Protein AF-A0A9X6WII2-F1 (afdb_monomer_lite)

InterPro domains:
  IPR054528 TcaA protein NTF2-like domain [PF22819] (4-113)

Secondary structure (DSSP, 8-state):
--HHHHHHHHHHHHHHHHHHHHHT-TTTTGGGB-TT-HHHHHHHHHHHHHHHTT-EEEEEEEEEEEEEEEETTEEEEEEEEEEEEEEGGGTEEEEEEEEEEEEEEEETTEEEEEEEEEEEEEEEEE-

Radius of gyration: 14.58 Å; chains: 1; bounding box: 37×22×38 Å

Structure (mmCIF, N/CA/C/O backbone):
data_AF-A0A9X6WII2-F1
#
_entry.id   AF-A0A9X6WII2-F1
#
loop_
_atom_site.group_PDB
_atom_site.id
_atom_site.type_symbol
_atom_site.label_atom_id
_atom_site.label_alt_id
_atom_site.label_comp_id
_atom_site.label_asym_id
_atom_site.label_entity_id
_atom_site.label_seq_id
_atom_site.pdbx_PDB_ins_code
_atom_site.Cartn_x
_atom_site.Cartn_y
_atom_site.Cartn_z
_atom_site.occupancy
_atom_site.B_iso_or_equiv
_atom_site.auth_seq_id
_atom_site.auth_comp_id
_atom_site.auth_asym_id
_atom_site.auth_atom_id
_atom_site.pdbx_PDB_model_num
ATOM 1 N N . MET A 1 1 ? -6.798 -2.219 17.551 1.00 92.75 1 MET A N 1
ATOM 2 C CA . MET A 1 1 ? -5.674 -2.663 16.711 1.00 92.75 1 MET A CA 1
ATOM 3 C C . MET A 1 1 ? -4.353 -2.349 17.394 1.00 92.75 1 MET A C 1
ATOM 5 O O . MET A 1 1 ? -4.147 -1.196 17.760 1.00 92.75 1 MET A O 1
ATOM 9 N N . SER A 1 2 ? -3.508 -3.358 17.609 1.00 95.62 2 SER A N 1
ATOM 10 C CA . SER A 1 2 ? -2.119 -3.182 18.064 1.00 95.62 2 SER A CA 1
ATOM 11 C C . SER A 1 2 ? -1.180 -2.863 16.890 1.00 95.62 2 SER A C 1
ATOM 13 O O . SER A 1 2 ? -1.558 -3.032 15.730 1.00 95.62 2 SER A O 1
ATOM 15 N N . LEU A 1 3 ? 0.050 -2.421 17.187 1.00 97.12 3 LEU A N 1
ATOM 16 C CA . LEU A 1 3 ? 1.097 -2.236 16.170 1.00 97.12 3 LEU A CA 1
ATOM 17 C C . LEU A 1 3 ? 1.431 -3.544 15.446 1.00 97.12 3 LEU A C 1
ATOM 19 O O . LEU A 1 3 ? 1.564 -3.542 14.231 1.00 97.12 3 LEU A O 1
ATOM 23 N N . GLU A 1 4 ? 1.498 -4.656 16.176 1.00 97.38 4 GLU A N 1
ATOM 24 C CA . GLU A 1 4 ? 1.761 -5.987 15.617 1.00 97.38 4 GLU A CA 1
ATOM 25 C C . GLU A 1 4 ? 0.676 -6.406 14.615 1.00 97.38 4 GLU A C 1
ATOM 27 O O . GLU A 1 4 ? 0.984 -6.701 13.465 1.00 97.38 4 GLU A O 1
ATOM 32 N N . GLN A 1 5 ? -0.603 -6.293 14.995 1.00 96.75 5 GLN A N 1
ATOM 33 C CA . GLN A 1 5 ? -1.731 -6.575 14.095 1.00 96.75 5 GLN A CA 1
ATOM 34 C C . GLN A 1 5 ? -1.714 -5.683 12.848 1.00 96.75 5 GLN A C 1
ATOM 36 O O . GLN A 1 5 ? -2.039 -6.127 11.747 1.00 96.75 5 GLN A O 1
ATOM 41 N N . ALA A 1 6 ? -1.358 -4.407 13.015 1.00 97.81 6 ALA A N 1
ATOM 42 C CA . ALA A 1 6 ? -1.227 -3.484 11.898 1.00 97.81 6 ALA A CA 1
ATOM 43 C C . ALA A 1 6 ? -0.060 -3.875 10.982 1.00 97.81 6 ALA A C 1
ATOM 45 O O . ALA A 1 6 ? -0.218 -3.841 9.765 1.00 97.81 6 ALA A O 1
ATOM 46 N N . GLN A 1 7 ? 1.084 -4.275 11.541 1.00 98.44 7 GLN A N 1
ATOM 47 C CA . GLN A 1 7 ? 2.258 -4.691 10.776 1.00 98.44 7 GLN A CA 1
ATOM 48 C C . GLN A 1 7 ? 1.978 -5.959 9.965 1.00 98.44 7 GLN A C 1
ATOM 50 O O . GLN A 1 7 ? 2.297 -6.005 8.778 1.00 98.44 7 GLN A O 1
ATOM 55 N N . GLU A 1 8 ? 1.334 -6.962 10.564 1.00 97.75 8 GLU A N 1
ATOM 56 C CA . GLU A 1 8 ? 0.919 -8.188 9.870 1.00 97.75 8 GLU A CA 1
ATOM 57 C C . GLU A 1 8 ? -0.024 -7.889 8.700 1.00 97.75 8 GLU A C 1
ATOM 59 O O . GLU A 1 8 ? 0.163 -8.394 7.584 1.00 97.75 8 GLU A O 1
ATOM 64 N N . PHE A 1 9 ? -1.018 -7.026 8.938 1.00 97.94 9 PHE A N 1
ATOM 65 C CA . PHE A 1 9 ? -1.944 -6.588 7.903 1.00 97.94 9 PHE A CA 1
ATOM 66 C C . PHE A 1 9 ? -1.219 -5.855 6.771 1.00 97.94 9 PHE A C 1
ATOM 68 O O . PHE A 1 9 ? -1.415 -6.205 5.610 1.00 97.94 9 PHE A O 1
ATOM 75 N N . ILE A 1 10 ? -0.367 -4.876 7.089 1.00 98.25 10 ILE A N 1
ATOM 76 C CA . ILE A 1 10 ? 0.355 -4.074 6.094 1.00 98.25 10 ILE A CA 1
ATOM 77 C C . ILE A 1 10 ? 1.314 -4.933 5.272 1.00 98.25 10 ILE A C 1
ATOM 79 O O . ILE A 1 10 ? 1.320 -4.809 4.049 1.00 98.25 10 ILE A O 1
ATOM 83 N N . ASN A 1 11 ? 2.058 -5.847 5.896 1.00 98.06 11 ASN A N 1
ATOM 84 C CA . ASN A 1 11 ? 2.939 -6.766 5.175 1.00 98.06 11 ASN A CA 1
ATOM 85 C C . ASN A 1 11 ? 2.156 -7.602 4.155 1.00 98.06 11 ASN A C 1
ATOM 87 O O . ASN A 1 11 ? 2.551 -7.707 2.994 1.00 98.06 11 ASN A O 1
ATOM 91 N N . SER A 1 12 ? 1.014 -8.148 4.576 1.00 97.81 12 SER A N 1
ATOM 92 C CA . SER A 1 12 ? 0.156 -8.966 3.715 1.00 97.81 12 SER A CA 1
ATOM 93 C C . SER A 1 12 ? -0.491 -8.141 2.598 1.00 97.81 12 SER A C 1
ATOM 95 O O . SER A 1 12 ? -0.489 -8.553 1.438 1.00 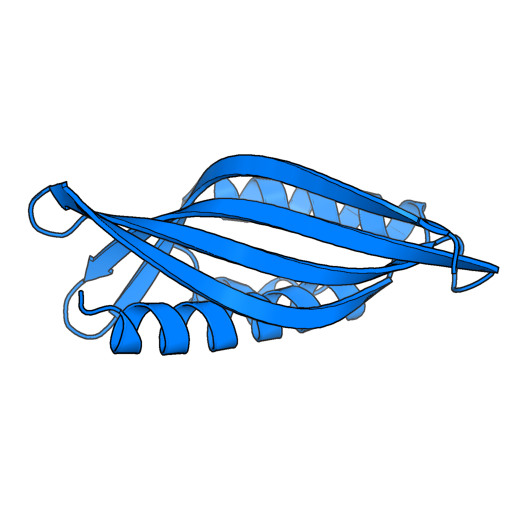97.81 12 SER A O 1
ATOM 97 N N . TYR A 1 13 ? -1.002 -6.954 2.932 1.00 97.56 13 TYR A N 1
ATOM 98 C CA . TYR A 1 13 ? -1.635 -6.036 1.990 1.00 97.56 13 TYR A CA 1
ATOM 99 C C . TYR A 1 13 ? -0.650 -5.549 0.921 1.00 97.56 13 TYR A C 1
ATOM 101 O O . TYR A 1 13 ? -0.959 -5.627 -0.266 1.00 97.56 13 TYR A O 1
ATOM 109 N N . LEU A 1 14 ? 0.547 -5.097 1.311 1.00 97.75 14 LEU A N 1
ATOM 110 C CA . LEU A 1 14 ? 1.548 -4.608 0.363 1.00 97.75 14 LEU A CA 1
ATOM 111 C C . LEU A 1 14 ? 2.091 -5.738 -0.515 1.00 97.75 14 LEU A C 1
ATOM 113 O O . LEU A 1 14 ? 2.234 -5.542 -1.718 1.00 97.75 14 LEU A O 1
ATOM 117 N N . ALA A 1 15 ? 2.313 -6.937 0.032 1.00 97.44 15 ALA A N 1
ATOM 118 C CA . ALA A 1 15 ? 2.692 -8.099 -0.773 1.00 97.44 15 ALA A CA 1
ATOM 119 C C . ALA A 1 15 ? 1.614 -8.449 -1.818 1.00 97.44 15 ALA A C 1
ATOM 121 O O . ALA A 1 15 ? 1.924 -8.682 -2.989 1.00 97.44 15 ALA A O 1
ATOM 122 N N . ALA A 1 16 ? 0.336 -8.425 -1.424 1.00 97.81 16 ALA A N 1
ATOM 123 C CA . ALA A 1 16 ? -0.788 -8.609 -2.339 1.00 97.81 16 ALA A CA 1
ATOM 124 C C . ALA A 1 16 ? -0.910 -7.470 -3.371 1.00 97.81 16 ALA A C 1
ATOM 126 O O . ALA A 1 16 ? -1.287 -7.715 -4.521 1.00 97.81 16 ALA A O 1
ATOM 127 N N . GLY A 1 17 ? -0.563 -6.240 -2.983 1.00 96.88 17 GLY A N 1
ATOM 128 C CA . GLY A 1 17 ? -0.451 -5.078 -3.863 1.00 96.88 17 GLY A CA 1
ATOM 129 C C . GLY A 1 17 ? 0.619 -5.278 -4.935 1.00 96.88 17 GLY A C 1
ATOM 130 O O . GLY A 1 17 ? 0.306 -5.198 -6.119 1.00 96.88 17 GLY A O 1
ATOM 131 N N . ILE A 1 18 ? 1.837 -5.670 -4.550 1.00 97.56 18 ILE A N 1
ATOM 132 C CA . ILE A 1 18 ? 2.919 -6.004 -5.490 1.00 97.56 18 ILE A CA 1
ATOM 133 C C . ILE A 1 18 ? 2.491 -7.112 -6.457 1.00 97.56 18 ILE A C 1
ATOM 135 O O . ILE A 1 18 ? 2.692 -6.987 -7.666 1.00 97.56 18 ILE A O 1
ATOM 139 N N . ALA A 1 19 ? 1.847 -8.174 -5.962 1.00 97.69 19 ALA A N 1
ATOM 140 C CA . ALA A 1 19 ? 1.326 -9.236 -6.820 1.00 97.69 19 ALA A CA 1
ATOM 141 C C . ALA A 1 19 ? 0.255 -8.715 -7.794 1.00 97.69 19 ALA A C 1
ATOM 143 O O . ALA A 1 19 ? 0.298 -9.045 -8.980 1.00 97.69 19 ALA A O 1
ATOM 144 N N . THR A 1 20 ? -0.664 -7.871 -7.318 1.00 97.19 20 THR A N 1
ATOM 145 C CA . THR A 1 20 ? -1.696 -7.222 -8.141 1.00 97.19 20 THR A CA 1
ATOM 146 C C . THR A 1 20 ? -1.074 -6.384 -9.243 1.00 97.19 20 THR A C 1
ATOM 148 O O . THR A 1 20 ? -1.437 -6.526 -10.408 1.00 97.19 20 THR A O 1
ATOM 151 N N . PHE A 1 21 ? -0.117 -5.533 -8.886 1.00 96.62 21 PHE A N 1
ATOM 152 C CA . PHE A 1 21 ? 0.540 -4.627 -9.809 1.00 96.62 21 PHE A CA 1
ATOM 153 C C . PHE A 1 21 ? 1.342 -5.419 -10.828 1.00 96.62 21 PHE A C 1
ATOM 155 O O . PHE A 1 21 ? 1.0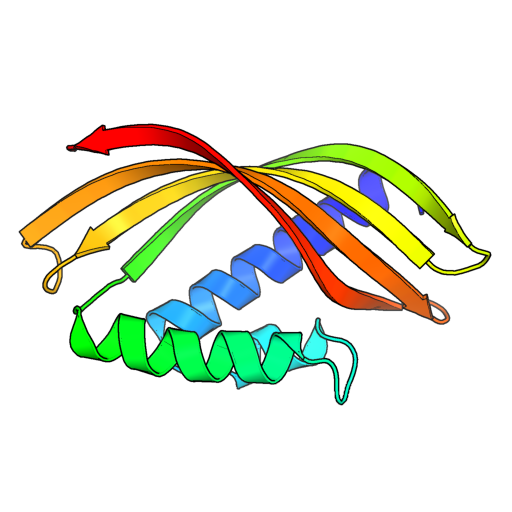49 -5.325 -12.015 1.00 96.62 21 PHE A O 1
ATOM 162 N N . ASN A 1 22 ? 2.261 -6.283 -10.405 1.00 96.50 22 ASN A N 1
ATOM 163 C CA . ASN A 1 22 ? 3.156 -6.992 -11.321 1.00 96.50 22 ASN A CA 1
ATOM 164 C C . ASN A 1 22 ? 2.448 -8.012 -12.231 1.00 96.50 22 ASN A C 1
ATOM 166 O O . ASN A 1 22 ? 2.958 -8.277 -13.318 1.00 96.50 22 ASN A O 1
ATOM 170 N N . ASN A 1 23 ? 1.283 -8.542 -11.833 1.00 96.56 23 ASN A N 1
ATOM 171 C CA . ASN A 1 23 ? 0.472 -9.451 -12.659 1.00 96.56 23 ASN A CA 1
ATOM 172 C C . ASN A 1 23 ? -0.728 -8.772 -13.336 1.00 96.56 23 ASN A C 1
ATOM 174 O O . ASN A 1 23 ? -1.475 -9.442 -14.043 1.00 96.56 23 ASN A O 1
ATOM 178 N N . ARG A 1 24 ? -0.936 -7.467 -13.111 1.00 96.44 24 ARG A N 1
ATOM 179 C CA . ARG A 1 24 ? -2.099 -6.701 -13.598 1.00 96.44 24 ARG A CA 1
ATOM 180 C C . ARG A 1 24 ? -3.449 -7.320 -13.224 1.00 96.44 24 ARG A C 1
ATOM 182 O O . ARG A 1 24 ? -4.407 -7.244 -13.987 1.00 96.44 24 ARG A O 1
ATOM 189 N N . ASP A 1 25 ? -3.538 -7.922 -12.044 1.00 95.69 25 ASP A N 1
ATOM 190 C CA . ASP A 1 25 ? -4.712 -8.692 -11.637 1.00 95.69 25 ASP A CA 1
ATOM 191 C C . ASP A 1 25 ? -5.187 -8.285 -10.243 1.00 95.69 25 ASP A C 1
ATOM 193 O O . ASP A 1 25 ? -4.579 -8.610 -9.225 1.00 95.69 25 ASP A O 1
ATOM 197 N N . ILE A 1 26 ? -6.319 -7.584 -10.192 1.00 93.62 26 ILE A N 1
ATOM 198 C CA . ILE A 1 26 ? -6.886 -7.057 -8.947 1.00 93.62 26 ILE A CA 1
ATOM 199 C C . ILE A 1 26 ? -7.284 -8.148 -7.946 1.00 93.62 26 ILE A C 1
ATOM 201 O O . ILE A 1 26 ? -7.473 -7.850 -6.764 1.00 93.62 26 ILE A O 1
ATOM 205 N N . LYS A 1 27 ? -7.413 -9.414 -8.372 1.00 94.81 27 LYS A N 1
ATOM 206 C CA . LYS A 1 27 ? -7.862 -10.501 -7.491 1.00 94.81 27 LYS A CA 1
ATOM 207 C C . LYS A 1 27 ? -6.974 -10.670 -6.257 1.00 94.81 27 LYS A C 1
ATOM 209 O O . LYS A 1 27 ? -7.496 -11.059 -5.217 1.00 94.81 27 LYS A O 1
ATOM 214 N N . TYR A 1 28 ? -5.674 -10.373 -6.364 1.00 95.75 28 TYR A N 1
ATOM 215 C CA . TYR A 1 28 ? -4.722 -10.589 -5.274 1.00 95.75 28 TYR A CA 1
ATOM 216 C C . TYR A 1 28 ? -4.972 -9.637 -4.099 1.00 95.75 28 TYR A C 1
ATOM 218 O O . TYR A 1 28 ? -4.968 -10.076 -2.954 1.00 95.75 28 TYR A O 1
ATOM 226 N N . VAL A 1 29 ? -5.240 -8.354 -4.364 1.00 95.56 29 VAL A N 1
ATOM 227 C CA . VAL A 1 29 ? -5.459 -7.349 -3.308 1.00 95.56 29 VAL A CA 1
ATOM 228 C C . VAL A 1 29 ? -6.927 -7.211 -2.897 1.00 95.56 29 VAL A C 1
ATOM 230 O O . VAL A 1 29 ? -7.224 -6.712 -1.815 1.00 95.56 29 VAL A O 1
ATOM 233 N N . LYS A 1 30 ? -7.870 -7.679 -3.726 1.00 94.38 30 LYS A N 1
ATOM 234 C CA . LYS A 1 30 ? -9.314 -7.471 -3.524 1.00 94.38 30 LYS A CA 1
ATOM 235 C C . LYS A 1 30 ? -9.819 -7.897 -2.139 1.00 94.38 30 LYS A C 1
ATOM 237 O O . LYS A 1 30 ? -10.711 -7.247 -1.606 1.00 94.38 30 LYS A O 1
ATOM 242 N N . THR A 1 31 ? -9.264 -8.956 -1.548 1.00 93.69 31 THR A N 1
ATOM 243 C CA . THR A 1 31 ? -9.667 -9.459 -0.219 1.00 93.69 31 THR A CA 1
ATOM 244 C C . THR A 1 31 ? -9.241 -8.557 0.938 1.00 93.69 31 THR A C 1
ATOM 246 O O . THR A 1 31 ? -9.785 -8.682 2.030 1.00 93.69 31 THR A O 1
ATOM 249 N N . PHE A 1 32 ? -8.283 -7.657 0.712 1.00 95.88 32 PHE A N 1
ATOM 250 C CA . PHE A 1 32 ? -7.777 -6.722 1.716 1.00 95.88 32 PHE A CA 1
ATOM 251 C C . PHE A 1 32 ? -8.516 -5.389 1.709 1.00 95.88 32 PHE A C 1
ATOM 253 O O . PHE A 1 32 ? -8.273 -4.562 2.583 1.00 95.88 32 PHE A O 1
ATOM 260 N N . ILE A 1 33 ? -9.395 -5.152 0.737 1.00 94.19 33 ILE A N 1
ATOM 261 C CA . ILE A 1 33 ? -10.019 -3.850 0.524 1.00 94.19 33 ILE A CA 1
ATOM 262 C C . ILE A 1 33 ? -11.494 -3.918 0.904 1.00 94.19 33 ILE A C 1
ATOM 264 O O . ILE A 1 33 ? -12.197 -4.880 0.595 1.00 94.19 33 ILE A O 1
ATOM 268 N N . GLU A 1 34 ? -11.980 -2.878 1.579 1.00 92.31 34 GLU A N 1
ATOM 269 C CA . GLU A 1 34 ? -13.388 -2.736 1.913 1.00 92.31 34 GLU A CA 1
ATOM 270 C C . GLU A 1 34 ? -14.222 -2.766 0.618 1.00 92.31 34 GLU A C 1
ATOM 272 O O . GLU A 1 34 ? -13.957 -1.979 -0.304 1.00 92.31 34 GLU A O 1
ATOM 277 N N . PRO A 1 35 ? -15.225 -3.663 0.521 1.00 88.88 35 PRO A N 1
ATOM 278 C CA . PRO A 1 35 ? -16.082 -3.744 -0.653 1.00 88.88 35 PRO A CA 1
ATOM 279 C C . PRO A 1 35 ? -16.722 -2.392 -0.976 1.00 88.88 35 PRO A C 1
ATOM 281 O O . PRO A 1 35 ? -17.167 -1.682 -0.075 1.00 88.88 35 PRO A O 1
ATOM 284 N N . ASN A 1 36 ? -16.798 -2.060 -2.266 1.00 83.56 36 ASN A N 1
ATOM 285 C CA . ASN A 1 36 ? -17.345 -0.797 -2.781 1.00 83.56 36 ASN A CA 1
ATOM 286 C C . ASN A 1 36 ? -16.594 0.471 -2.334 1.00 83.56 36 ASN A C 1
ATOM 288 O O . ASN A 1 36 ? -17.119 1.575 -2.482 1.00 83.56 36 ASN A O 1
ATOM 292 N N . SER A 1 37 ? -15.374 0.348 -1.804 1.00 83.50 37 SER A N 1
ATOM 293 C CA . SER A 1 37 ? -14.530 1.514 -1.549 1.00 83.50 37 SER A CA 1
ATOM 294 C C . SER A 1 37 ? -14.022 2.132 -2.856 1.00 83.50 37 SER A C 1
ATOM 296 O O . SER A 1 37 ? -13.828 1.449 -3.866 1.00 83.50 37 SER A O 1
ATOM 298 N N . ALA A 1 38 ? -13.757 3.441 -2.825 1.00 83.56 38 ALA A N 1
ATOM 299 C CA . ALA A 1 38 ? -13.123 4.146 -3.940 1.00 83.56 38 ALA A CA 1
ATOM 300 C C . ALA A 1 38 ? -11.723 3.585 -4.265 1.00 83.56 38 ALA A C 1
ATOM 302 O O . ALA A 1 38 ? -11.273 3.674 -5.404 1.00 83.56 38 ALA A O 1
ATOM 303 N N . GLU A 1 39 ? -11.067 2.953 -3.289 1.00 86.69 39 GLU A N 1
ATOM 304 C CA . GLU A 1 39 ? -9.728 2.383 -3.428 1.00 86.69 39 GLU A CA 1
ATOM 305 C C . GLU A 1 39 ? -9.665 1.275 -4.491 1.00 86.69 39 GLU A C 1
ATOM 307 O O . GLU A 1 39 ? -8.733 1.240 -5.291 1.00 86.69 39 GLU A O 1
ATOM 312 N N . LEU A 1 40 ? -10.695 0.422 -4.591 1.00 86.38 40 LEU A N 1
ATOM 313 C CA . LEU A 1 40 ? -10.759 -0.608 -5.641 1.00 86.38 40 LEU A CA 1
ATOM 314 C C . LEU A 1 40 ? -10.752 -0.002 -7.051 1.00 86.38 40 LEU A C 1
ATOM 316 O O . LEU A 1 40 ? -10.122 -0.547 -7.964 1.00 86.38 40 LEU A O 1
ATOM 320 N N . LYS A 1 41 ? -11.445 1.129 -7.234 1.00 86.81 41 LYS A N 1
ATOM 321 C CA . LYS A 1 41 ? -11.441 1.850 -8.509 1.00 86.81 41 LYS A CA 1
ATOM 322 C C . LYS A 1 41 ? -10.066 2.465 -8.773 1.00 86.81 41 LYS A C 1
ATOM 324 O O . LYS A 1 41 ? -9.543 2.292 -9.869 1.00 86.81 41 LYS A O 1
ATOM 329 N N . ASN A 1 42 ? -9.466 3.112 -7.774 1.00 89.94 42 ASN A N 1
ATOM 330 C CA . ASN A 1 42 ? -8.144 3.733 -7.900 1.00 89.94 42 ASN A CA 1
ATOM 331 C C . ASN A 1 42 ? -7.074 2.716 -8.314 1.00 89.94 42 ASN A C 1
ATOM 333 O O . ASN A 1 42 ? -6.290 2.983 -9.221 1.00 89.94 42 ASN A O 1
ATOM 337 N N . ILE A 1 43 ? -7.085 1.528 -7.706 1.00 92.00 43 ILE A N 1
ATOM 338 C CA . ILE A 1 43 ? -6.170 0.442 -8.070 1.00 92.00 43 ILE A CA 1
ATOM 339 C C . ILE A 1 43 ? -6.404 -0.002 -9.512 1.00 92.00 43 ILE A C 1
ATOM 341 O O . ILE A 1 43 ? -5.444 -0.135 -10.265 1.00 92.00 43 ILE A O 1
ATOM 345 N N . SER A 1 44 ? -7.661 -0.176 -9.926 1.00 91.00 44 SER A N 1
ATOM 346 C CA . SER A 1 44 ? -7.990 -0.562 -11.306 1.00 91.00 44 SER A CA 1
ATOM 347 C C . SER A 1 44 ? -7.482 0.464 -12.327 1.00 91.00 44 SER A C 1
ATOM 349 O O . SER A 1 44 ? -6.873 0.091 -13.328 1.00 91.00 44 SER A O 1
ATOM 351 N N . ASP A 1 45 ? -7.670 1.756 -12.053 1.00 92.56 45 ASP A N 1
ATOM 352 C CA . ASP A 1 45 ? -7.171 2.838 -12.909 1.00 92.56 45 ASP A CA 1
ATOM 353 C C . ASP A 1 45 ? -5.629 2.874 -12.928 1.00 92.56 45 ASP A C 1
ATOM 355 O O . ASP A 1 45 ? -5.005 3.113 -13.969 1.00 92.56 45 ASP A O 1
ATOM 359 N N . TYR A 1 46 ? -4.988 2.584 -11.791 1.00 93.75 46 TYR A N 1
ATOM 360 C CA . TYR A 1 46 ? -3.533 2.505 -11.703 1.00 93.75 46 TYR A CA 1
ATOM 361 C C . TYR A 1 46 ? -2.968 1.326 -12.504 1.00 93.75 46 TYR A C 1
ATOM 363 O O . TYR A 1 46 ? -1.963 1.503 -13.191 1.00 93.75 46 TYR A O 1
ATOM 371 N N . LEU A 1 47 ? -3.644 0.169 -12.535 1.00 95.44 47 LEU A N 1
ATOM 372 C CA . LEU A 1 47 ? -3.239 -0.976 -13.365 1.00 95.44 47 LEU A CA 1
ATOM 373 C C . LEU A 1 47 ? -3.104 -0.600 -14.850 1.00 95.44 47 LEU A C 1
ATOM 375 O O . LEU A 1 47 ? -2.143 -1.012 -15.499 1.00 95.44 47 LEU A O 1
ATOM 379 N N . VAL A 1 48 ? -4.004 0.241 -15.373 1.00 94.19 48 VAL A N 1
ATOM 380 C CA . VAL A 1 48 ? -3.917 0.755 -16.754 1.00 94.19 48 VAL A CA 1
ATOM 381 C C . VAL A 1 48 ? -2.657 1.605 -16.951 1.00 94.19 48 VAL A C 1
ATOM 383 O O . VAL A 1 48 ? -1.982 1.513 -17.979 1.00 94.19 48 VAL A O 1
ATOM 386 N N . THR A 1 49 ? -2.308 2.425 -15.958 1.00 92.00 49 THR A N 1
ATOM 387 C CA . THR A 1 49 ? -1.098 3.260 -15.997 1.00 92.00 49 THR A CA 1
ATOM 388 C C . THR A 1 49 ? 0.171 2.417 -15.943 1.00 92.00 49 THR A C 1
ATOM 390 O O . THR A 1 49 ? 1.106 2.677 -16.705 1.00 92.00 49 THR A O 1
ATOM 393 N N . LEU A 1 50 ? 0.200 1.415 -15.062 1.00 94.56 50 LEU A N 1
ATOM 394 C CA . LEU A 1 50 ? 1.316 0.488 -14.929 1.00 94.56 50 LEU A CA 1
ATOM 395 C C . LEU A 1 50 ? 1.571 -0.248 -16.244 1.00 94.56 50 LEU A C 1
ATOM 397 O O . LEU A 1 50 ? 2.717 -0.329 -16.685 1.00 94.56 50 LEU A O 1
ATOM 401 N N . GLU A 1 51 ? 0.507 -0.728 -16.891 1.00 93.50 51 GLU A N 1
ATOM 402 C CA . GLU A 1 51 ? 0.587 -1.410 -18.180 1.00 93.50 51 GLU A CA 1
ATOM 403 C C . GLU A 1 51 ? 1.164 -0.501 -19.261 1.00 93.50 51 GLU A C 1
ATOM 405 O O . GLU A 1 51 ? 2.193 -0.812 -19.858 1.00 93.50 51 GLU A O 1
ATOM 410 N N . LYS A 1 52 ? 0.578 0.687 -19.432 1.00 94.19 52 LYS A N 1
ATOM 411 C CA . LYS A 1 52 ? 1.025 1.661 -20.433 1.00 94.19 52 LYS A CA 1
ATOM 412 C C . LYS A 1 52 ? 2.497 2.056 -20.276 1.00 94.19 52 LYS A C 1
ATOM 414 O O . LYS A 1 52 ? 3.148 2.380 -21.265 1.00 94.19 52 LYS A O 1
ATOM 419 N N . LYS A 1 53 ? 3.007 2.093 -19.043 1.00 93.38 53 LYS A N 1
ATOM 420 C CA . LYS A 1 53 ? 4.374 2.538 -18.730 1.00 93.38 53 LYS A CA 1
ATOM 421 C C . LYS A 1 53 ? 5.365 1.387 -18.518 1.00 93.38 53 LYS A C 1
ATOM 423 O O . LYS A 1 53 ? 6.519 1.653 -18.179 1.00 93.38 53 LYS A O 1
ATOM 428 N N . GLY A 1 54 ? 4.932 0.132 -18.669 1.00 94.25 54 GLY A N 1
ATOM 429 C CA . GLY A 1 54 ? 5.769 -1.040 -18.404 1.00 94.25 54 GLY A CA 1
ATOM 430 C C . GLY A 1 54 ? 6.370 -1.024 -16.995 1.00 94.25 54 GLY A C 1
ATOM 431 O O . GLY A 1 54 ? 7.558 -1.309 -16.839 1.00 94.25 54 GLY A O 1
ATOM 432 N N . ILE A 1 55 ? 5.586 -0.605 -15.992 1.00 95.88 55 ILE A N 1
ATOM 433 C CA . ILE A 1 55 ? 6.059 -0.457 -14.610 1.00 95.88 55 ILE A CA 1
ATOM 434 C C . ILE A 1 55 ? 5.946 -1.785 -13.860 1.00 95.88 55 ILE A C 1
ATOM 436 O O . ILE A 1 55 ? 4.905 -2.453 -13.926 1.00 95.88 55 ILE A O 1
ATOM 440 N N . LYS A 1 56 ? 6.995 -2.138 -13.113 1.00 96.75 56 LYS A N 1
ATOM 441 C CA . LYS A 1 56 ? 6.958 -3.173 -12.069 1.00 96.75 56 LYS A CA 1
ATOM 442 C C . LYS A 1 56 ? 7.573 -2.646 -10.785 1.00 96.75 56 LYS A C 1
ATOM 444 O O . LYS A 1 56 ? 8.516 -1.855 -10.833 1.00 96.75 56 LYS A O 1
ATOM 449 N N . GLU A 1 57 ? 7.055 -3.118 -9.667 1.00 96.00 57 GLU A N 1
ATOM 450 C CA . GLU A 1 57 ? 7.436 -2.670 -8.332 1.00 96.00 57 GLU A CA 1
ATOM 451 C C . GLU A 1 57 ? 7.920 -3.863 -7.507 1.00 96.00 57 GLU A C 1
ATOM 453 O O . GLU A 1 57 ? 7.327 -4.940 -7.561 1.00 96.00 57 GLU A O 1
ATOM 458 N N . ASP A 1 58 ? 8.978 -3.659 -6.729 1.00 96.75 58 ASP A N 1
ATOM 459 C CA . ASP A 1 58 ? 9.509 -4.621 -5.768 1.00 96.75 58 ASP A CA 1
ATOM 460 C C . ASP A 1 58 ? 9.522 -3.969 -4.383 1.00 96.75 58 ASP A C 1
ATOM 462 O O . ASP A 1 58 ? 10.197 -2.957 -4.175 1.00 96.75 58 ASP A O 1
ATOM 466 N N . LEU A 1 59 ? 8.789 -4.544 -3.426 1.00 97.56 59 LEU A N 1
ATOM 467 C CA . LEU A 1 59 ? 8.803 -4.094 -2.034 1.00 97.56 59 LEU A CA 1
ATOM 468 C C . LEU A 1 59 ? 10.115 -4.522 -1.363 1.00 97.56 59 LEU A C 1
ATOM 470 O O . LEU A 1 59 ? 10.408 -5.710 -1.255 1.00 97.56 59 LEU A O 1
ATOM 474 N N . ILE A 1 60 ? 10.881 -3.548 -0.876 1.00 97.81 60 ILE A N 1
ATOM 475 C CA . ILE A 1 60 ? 12.112 -3.777 -0.104 1.00 97.81 60 ILE A CA 1
ATOM 476 C C . ILE A 1 60 ? 11.774 -3.991 1.372 1.00 97.81 60 ILE A C 1
ATOM 478 O O . ILE A 1 60 ? 12.382 -4.820 2.041 1.00 97.81 60 ILE A O 1
ATOM 482 N N . GLY A 1 61 ? 10.818 -3.220 1.890 1.00 96.44 61 GLY A N 1
ATOM 483 C CA . GLY A 1 61 ? 10.384 -3.304 3.277 1.00 96.44 61 GLY A CA 1
ATOM 484 C C . GLY A 1 61 ? 9.332 -2.257 3.611 1.00 96.44 61 GLY A C 1
ATOM 485 O O . GLY A 1 61 ? 9.198 -1.249 2.910 1.00 96.44 61 GLY A O 1
ATOM 486 N N . ALA A 1 62 ? 8.591 -2.513 4.684 1.00 98.00 62 ALA A N 1
ATOM 487 C CA . ALA A 1 62 ? 7.606 -1.594 5.222 1.00 98.00 62 ALA A CA 1
ATOM 488 C C . ALA A 1 62 ? 7.534 -1.706 6.746 1.00 98.00 62 ALA A C 1
ATOM 490 O O . ALA A 1 62 ? 7.506 -2.809 7.287 1.00 98.00 62 ALA A O 1
ATOM 491 N N . ASP A 1 63 ? 7.438 -0.562 7.411 1.00 98.38 63 ASP A N 1
ATOM 492 C CA . ASP A 1 63 ? 7.387 -0.443 8.863 1.00 98.38 63 ASP A CA 1
ATOM 493 C C . ASP A 1 63 ? 6.161 0.378 9.265 1.00 98.38 63 ASP A C 1
ATOM 495 O O . ASP A 1 63 ? 5.957 1.501 8.791 1.00 98.38 63 ASP A O 1
ATOM 499 N N . VAL A 1 64 ? 5.339 -0.165 10.160 1.00 98.62 64 VAL A N 1
ATOM 500 C CA . VAL A 1 64 ? 4.258 0.581 10.799 1.00 98.62 64 VAL A CA 1
ATOM 501 C C . VAL A 1 64 ? 4.860 1.484 11.867 1.00 98.62 64 VAL A C 1
ATOM 503 O O . VAL A 1 64 ? 5.354 1.029 12.895 1.00 98.62 64 VAL A O 1
ATOM 506 N N . LEU A 1 65 ? 4.777 2.789 11.635 1.00 98.19 65 LEU A N 1
ATOM 507 C CA . LEU A 1 65 ? 5.298 3.808 12.539 1.00 98.19 65 LEU A CA 1
ATOM 508 C C . LEU A 1 65 ? 4.334 4.092 13.693 1.00 98.19 65 LEU A C 1
ATOM 510 O O . LEU A 1 65 ? 4.755 4.367 14.813 1.00 98.19 65 LEU A O 1
ATOM 514 N N . ASN A 1 66 ? 3.029 4.103 13.405 1.00 98.06 66 ASN A N 1
ATOM 515 C CA . ASN A 1 66 ? 1.999 4.447 14.380 1.00 98.06 66 ASN A CA 1
ATOM 516 C C . ASN A 1 66 ? 0.621 3.924 13.956 1.00 98.06 66 ASN A C 1
ATOM 518 O O . ASN A 1 66 ? 0.318 3.840 12.765 1.00 98.06 66 ASN A O 1
ATOM 522 N N . VAL A 1 67 ? -0.245 3.672 14.937 1.00 98.44 67 VAL A N 1
ATOM 523 C CA . VAL A 1 67 ? -1.664 3.361 14.738 1.00 98.44 67 VAL A CA 1
ATOM 524 C C . VAL A 1 67 ? -2.492 4.307 15.597 1.00 98.44 67 VAL A C 1
ATOM 526 O O . VAL A 1 67 ? -2.334 4.349 16.815 1.00 98.44 67 VAL A O 1
ATOM 529 N N . SER A 1 68 ? -3.412 5.047 14.981 1.00 98.00 68 SER A N 1
ATOM 530 C CA . SER A 1 68 ? -4.334 5.934 15.693 1.00 98.00 68 SER A CA 1
ATOM 531 C C . SER A 1 68 ? -5.786 5.534 15.458 1.00 98.00 68 SER A C 1
ATOM 533 O O . SER A 1 68 ? -6.200 5.203 14.347 1.00 98.00 68 SER A O 1
ATOM 535 N N . LYS A 1 69 ? -6.581 5.538 16.531 1.00 97.75 69 LYS A N 1
ATOM 536 C CA . LYS A 1 69 ? -8.015 5.245 16.463 1.00 97.75 69 LYS A CA 1
ATOM 537 C C . LYS A 1 69 ? -8.764 6.488 15.976 1.00 97.75 69 LYS A C 1
ATOM 539 O O . LYS A 1 69 ? -8.604 7.560 16.548 1.00 97.75 69 LYS A O 1
ATOM 544 N N . VAL A 1 70 ? -9.581 6.331 14.937 1.00 97.44 70 VAL A N 1
ATOM 545 C CA . VAL A 1 70 ? -10.442 7.388 14.376 1.00 97.44 70 VAL A CA 1
ATOM 546 C C . VAL A 1 70 ? -11.858 7.280 14.942 1.00 97.44 70 VAL A C 1
ATOM 548 O O . VAL A 1 70 ? -12.468 8.282 15.296 1.00 97.44 70 VAL A O 1
ATOM 551 N N . SER A 1 71 ? -12.382 6.058 15.042 1.00 96.38 71 SER A N 1
ATOM 552 C CA . SER A 1 71 ? -13.664 5.743 15.683 1.00 96.38 71 SER A CA 1
ATOM 553 C C . SER A 1 71 ? -13.655 4.299 16.190 1.00 96.38 71 SER A C 1
ATOM 555 O O . SER A 1 71 ? -12.612 3.648 16.140 1.00 96.38 71 SER A O 1
ATOM 557 N N . GLU A 1 72 ? -14.781 3.789 16.706 1.00 92.94 72 GLU A N 1
ATOM 558 C CA . GLU A 1 72 ? -14.887 2.473 17.360 1.00 92.94 72 GLU A CA 1
ATOM 559 C C . GLU A 1 72 ? -14.114 1.355 16.644 1.00 92.94 72 GLU A C 1
ATOM 561 O O . GLU A 1 72 ? -13.324 0.669 17.291 1.00 92.94 72 GLU A O 1
ATOM 566 N N . ASN A 1 73 ? -14.261 1.282 15.318 1.00 95.31 73 ASN A N 1
ATOM 567 C CA . ASN A 1 73 ? -13.710 0.236 14.456 1.00 95.31 73 ASN A CA 1
ATOM 568 C C . ASN A 1 73 ? -12.883 0.783 13.283 1.00 95.31 73 ASN A C 1
ATOM 570 O O . ASN A 1 73 ? -12.624 0.063 12.321 1.00 95.31 73 ASN A O 1
ATOM 574 N N . VAL A 1 74 ? -12.499 2.060 13.319 1.00 97.00 74 VAL A N 1
ATOM 575 C CA . VAL A 1 74 ? -11.750 2.711 12.235 1.00 97.00 74 VAL A CA 1
ATOM 576 C C . VAL A 1 74 ? -10.420 3.202 12.773 1.00 97.00 74 VAL A C 1
ATOM 578 O O . VAL A 1 74 ? -10.374 3.887 13.796 1.00 97.00 74 VAL A O 1
ATOM 581 N N . TYR A 1 75 ? -9.347 2.874 12.063 1.00 98.12 75 TYR A N 1
ATOM 582 C CA . TYR A 1 75 ? -7.980 3.203 12.446 1.00 98.12 75 TYR A CA 1
ATOM 583 C C . TYR A 1 75 ? -7.238 3.829 11.272 1.00 98.12 75 TYR A C 1
ATOM 585 O O . TYR A 1 75 ? -7.491 3.484 10.121 1.00 98.12 75 TYR A O 1
ATOM 593 N N . ASN A 1 76 ? -6.302 4.720 11.572 1.00 98.44 76 ASN A N 1
ATOM 594 C CA . ASN A 1 76 ? -5.281 5.153 10.634 1.00 98.44 76 ASN A CA 1
ATOM 595 C C . ASN A 1 76 ? -3.967 4.447 10.994 1.00 98.44 76 ASN A C 1
ATOM 597 O O . ASN A 1 76 ? -3.548 4.480 12.151 1.00 98.44 76 ASN A O 1
ATOM 601 N N . ILE A 1 77 ? -3.322 3.832 10.008 1.00 98.62 77 ILE A N 1
ATOM 602 C CA . ILE A 1 77 ? -2.013 3.188 10.122 1.00 98.62 77 ILE A CA 1
ATOM 603 C C . ILE A 1 77 ? -1.016 4.044 9.343 1.00 98.62 77 ILE A C 1
ATOM 605 O O . ILE A 1 77 ? -1.176 4.221 8.137 1.00 98.62 77 ILE A O 1
ATOM 609 N N . ASN A 1 78 ? -0.012 4.592 10.025 1.00 98.56 78 ASN A N 1
ATOM 610 C CA . ASN A 1 78 ? 1.095 5.297 9.387 1.00 98.56 78 ASN A CA 1
ATOM 611 C C . ASN A 1 78 ? 2.207 4.297 9.066 1.00 98.56 78 ASN A C 1
ATOM 613 O O . ASN A 1 78 ? 2.679 3.601 9.965 1.00 98.56 78 ASN A O 1
ATOM 617 N N . VAL A 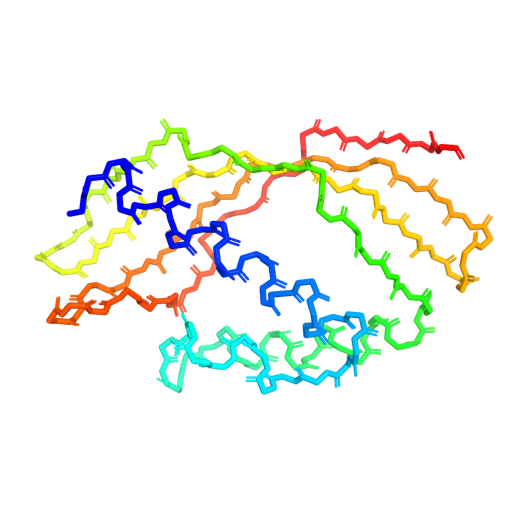1 79 ? 2.607 4.232 7.803 1.00 98.75 79 VAL A N 1
ATOM 618 C CA . VAL A 1 79 ? 3.534 3.240 7.268 1.00 98.75 79 VAL A CA 1
ATOM 619 C C . VAL A 1 79 ? 4.644 3.946 6.515 1.00 98.75 79 VAL A C 1
ATOM 621 O O . VAL A 1 79 ? 4.375 4.718 5.597 1.00 98.75 79 VAL A O 1
ATOM 624 N N . PHE A 1 80 ? 5.885 3.619 6.847 1.00 98.69 80 PHE A N 1
ATOM 625 C CA . PHE A 1 80 ? 7.019 3.901 5.982 1.00 98.69 80 PHE A CA 1
ATOM 626 C C . PHE A 1 80 ? 7.259 2.699 5.075 1.00 98.69 80 PHE A C 1
ATOM 628 O O . PHE A 1 80 ? 7.293 1.571 5.554 1.00 98.69 80 PHE A O 1
ATOM 635 N N . SER A 1 81 ? 7.410 2.906 3.770 1.00 98.44 81 SER A N 1
ATOM 636 C CA . SER A 1 81 ? 7.613 1.816 2.807 1.00 98.44 81 SER A CA 1
ATOM 637 C C . SER A 1 81 ? 8.675 2.168 1.775 1.00 98.44 81 SER A C 1
ATOM 639 O O . SER A 1 81 ? 8.878 3.339 1.456 1.00 98.44 81 SER A O 1
ATOM 641 N N . LYS A 1 82 ? 9.383 1.151 1.279 1.00 98.50 82 LYS A N 1
ATOM 642 C CA . LYS A 1 82 ? 10.507 1.283 0.345 1.00 98.50 82 LYS A CA 1
ATOM 643 C C . LYS A 1 82 ? 10.328 0.341 -0.833 1.00 98.50 82 LYS A C 1
ATOM 645 O O . LYS A 1 82 ? 10.057 -0.843 -0.633 1.00 98.50 82 LYS A O 1
ATOM 650 N N . TYR A 1 83 ? 10.585 0.845 -2.032 1.00 98.31 83 TYR A N 1
ATOM 651 C CA . TYR A 1 83 ? 10.423 0.101 -3.271 1.00 98.31 83 TYR A CA 1
ATOM 652 C C . TYR A 1 83 ? 11.592 0.319 -4.221 1.00 98.31 83 TYR A C 1
ATOM 654 O O . TYR A 1 83 ? 12.128 1.425 -4.327 1.00 98.31 83 TYR A O 1
ATOM 662 N N . ASN A 1 84 ? 11.913 -0.724 -4.980 1.00 98.12 84 ASN A N 1
ATOM 663 C CA . ASN A 1 84 ? 12.556 -0.564 -6.276 1.00 98.12 84 ASN A CA 1
ATOM 664 C C . ASN A 1 84 ? 11.464 -0.569 -7.343 1.00 98.12 84 ASN A C 1
ATOM 666 O O . ASN A 1 84 ? 10.660 -1.492 -7.416 1.00 98.12 84 ASN A O 1
ATOM 670 N N . ILE A 1 85 ? 11.429 0.469 -8.169 1.00 97.12 85 ILE A N 1
ATOM 671 C CA . ILE A 1 85 ? 10.434 0.633 -9.223 1.00 97.12 85 ILE A CA 1
ATOM 672 C C . ILE A 1 85 ? 11.162 0.636 -10.556 1.00 97.12 85 ILE A C 1
ATOM 674 O O . ILE A 1 85 ? 12.044 1.461 -10.800 1.00 97.12 85 ILE A O 1
ATOM 678 N N . SER A 1 86 ? 10.785 -0.300 -11.412 1.00 96.56 86 SER A N 1
ATOM 679 C CA . SER A 1 86 ? 11.261 -0.394 -12.784 1.00 96.56 86 SER A CA 1
ATOM 680 C C . SER A 1 86 ? 10.244 0.215 -13.741 1.00 96.56 86 SER A C 1
ATOM 682 O O . SER A 1 86 ? 9.041 0.070 -13.546 1.00 96.56 86 SER A O 1
ATOM 684 N N . PHE A 1 87 ? 10.732 0.908 -14.763 1.00 94.12 87 PHE A N 1
ATOM 685 C CA . PHE A 1 87 ? 9.946 1.573 -15.802 1.00 94.12 87 PHE A CA 1
ATOM 686 C C . PHE A 1 87 ? 10.382 1.062 -17.172 1.00 94.12 87 PHE A C 1
ATOM 688 O O . PHE A 1 87 ? 11.497 0.551 -17.306 1.00 94.12 87 PHE A O 1
ATOM 695 N N . ASN A 1 88 ? 9.528 1.237 -18.185 1.00 93.94 88 ASN A N 1
ATOM 696 C CA . ASN A 1 88 ? 9.826 0.871 -19.571 1.00 93.94 88 ASN A CA 1
ATOM 697 C C . ASN A 1 88 ? 10.351 -0.571 -19.675 1.00 93.94 88 ASN A C 1
ATOM 699 O O . ASN A 1 88 ? 11.378 -0.832 -20.289 1.00 93.94 88 ASN A O 1
ATOM 703 N N . ASN A 1 89 ? 9.684 -1.511 -18.998 1.00 89.56 89 ASN A N 1
ATOM 704 C CA . ASN A 1 89 ? 10.055 -2.929 -18.990 1.00 89.56 89 ASN A CA 1
ATOM 705 C C . ASN A 1 89 ? 11.462 -3.228 -18.437 1.00 89.56 89 ASN A C 1
ATOM 707 O O . ASN A 1 89 ? 12.051 -4.256 -18.765 1.00 89.56 89 ASN A O 1
ATOM 711 N N . GLY A 1 90 ? 11.980 -2.369 -17.556 1.00 89.56 90 GLY A N 1
ATOM 712 C CA . GLY A 1 90 ? 13.235 -2.603 -16.841 1.00 89.56 90 GLY A CA 1
ATOM 713 C C . GLY A 1 90 ? 14.404 -1.727 -17.276 1.00 89.56 90 GLY A C 1
ATOM 714 O O . GLY A 1 90 ? 15.445 -1.795 -16.628 1.00 89.56 90 GLY A O 1
ATOM 715 N N . GLU A 1 91 ? 14.241 -0.892 -18.306 1.00 91.88 91 GLU A N 1
ATOM 716 C CA . GLU A 1 91 ? 15.298 0.004 -18.801 1.00 91.88 91 GLU A CA 1
ATOM 717 C C . GLU A 1 91 ? 15.737 1.039 -17.764 1.00 91.88 91 GLU A C 1
ATOM 719 O O . GLU A 1 91 ? 16.901 1.419 -17.706 1.00 91.88 91 GLU A O 1
ATOM 724 N N . THR A 1 92 ? 14.804 1.521 -16.944 1.00 94.25 92 THR A N 1
ATOM 725 C CA . THR A 1 92 ? 15.097 2.475 -15.871 1.00 94.25 92 THR A CA 1
ATOM 726 C C . THR A 1 92 ? 14.633 1.901 -14.551 1.00 94.25 92 THR A C 1
ATOM 728 O O . THR A 1 92 ? 13.501 1.426 -14.443 1.00 94.25 92 THR A O 1
ATOM 731 N N . LYS A 1 93 ? 15.482 1.990 -13.527 1.00 96.25 93 LYS A N 1
ATOM 732 C CA . LYS A 1 93 ? 15.148 1.606 -12.158 1.00 96.25 93 LYS A CA 1
ATOM 733 C C . LYS A 1 93 ? 15.323 2.792 -11.228 1.00 96.25 93 LYS A C 1
ATOM 735 O O . LYS A 1 93 ? 16.219 3.611 -11.402 1.00 96.25 93 LYS A O 1
ATOM 740 N N . ARG A 1 94 ? 14.435 2.893 -10.246 1.00 97.62 94 ARG A N 1
ATOM 741 C CA . ARG A 1 94 ? 14.484 3.919 -9.209 1.00 97.62 94 ARG A CA 1
ATOM 742 C C . ARG A 1 94 ? 14.199 3.312 -7.859 1.00 97.62 94 ARG A C 1
ATOM 744 O O . ARG A 1 94 ? 13.288 2.501 -7.731 1.00 97.62 94 ARG A O 1
ATOM 751 N N . PHE A 1 95 ? 14.916 3.780 -6.856 1.00 98.25 95 PHE A N 1
ATOM 752 C CA . PHE A 1 95 ? 14.523 3.603 -5.474 1.00 98.25 95 PHE A CA 1
ATOM 753 C C . PHE A 1 95 ? 13.537 4.708 -5.110 1.00 98.25 95 PHE A C 1
ATOM 755 O O . PHE A 1 95 ? 13.791 5.883 -5.399 1.00 98.25 95 PHE A O 1
ATOM 762 N N . GLN A 1 96 ? 12.421 4.338 -4.487 1.00 98.38 96 GLN A N 1
ATOM 763 C CA . GLN A 1 96 ? 11.474 5.287 -3.911 1.00 98.38 96 GLN A CA 1
ATOM 764 C C . GLN A 1 96 ? 11.047 4.831 -2.519 1.00 98.38 96 GLN A C 1
ATOM 766 O O . GLN A 1 96 ? 10.864 3.639 -2.273 1.00 98.38 96 GLN A O 1
ATOM 771 N N . SER A 1 97 ? 10.883 5.785 -1.608 1.00 98.50 97 SER A N 1
ATOM 772 C CA . SER A 1 97 ? 10.312 5.526 -0.289 1.00 98.50 97 SER A CA 1
ATOM 773 C C . SER A 1 97 ? 9.215 6.521 0.044 1.00 98.50 97 SER A C 1
ATOM 775 O O . SER A 1 97 ? 9.249 7.666 -0.408 1.00 98.50 97 SER A O 1
ATOM 777 N N . TYR A 1 98 ? 8.240 6.070 0.825 1.00 98.44 98 TYR A N 1
ATOM 778 C CA . TYR A 1 98 ? 7.008 6.802 1.083 1.00 98.44 98 TYR A CA 1
ATOM 779 C C . TYR A 1 98 ? 6.608 6.703 2.545 1.00 98.44 98 TYR A C 1
ATOM 781 O O . TYR A 1 98 ? 6.748 5.641 3.152 1.00 98.44 98 TYR A O 1
ATOM 789 N N . ASN A 1 99 ? 6.030 7.783 3.062 1.00 98.44 99 ASN A N 1
ATOM 790 C CA . ASN A 1 99 ? 5.199 7.754 4.259 1.00 98.44 99 ASN A CA 1
ATOM 791 C C . ASN A 1 99 ? 3.735 7.768 3.826 1.00 98.44 99 ASN A C 1
ATOM 793 O O . ASN A 1 99 ? 3.292 8.703 3.158 1.00 98.44 99 ASN A O 1
ATOM 797 N N . VAL A 1 100 ? 2.982 6.740 4.208 1.00 98.00 100 VAL A N 1
ATOM 798 C CA . VAL A 1 100 ? 1.586 6.560 3.804 1.00 98.00 100 VAL A CA 1
ATOM 799 C C . VAL A 1 100 ? 0.710 6.396 5.032 1.00 98.00 100 VAL A C 1
ATOM 801 O O . VAL A 1 100 ? 1.030 5.643 5.948 1.00 98.00 100 VAL A O 1
ATOM 804 N N . VAL A 1 101 ? -0.427 7.084 5.041 1.00 98.31 101 VAL A N 1
ATOM 805 C CA . VAL A 1 101 ? -1.468 6.902 6.051 1.00 98.31 101 VAL A CA 1
ATOM 806 C C . VAL A 1 101 ? -2.616 6.122 5.429 1.00 98.31 101 VAL A C 1
ATOM 808 O O . VAL A 1 101 ? -3.390 6.662 4.638 1.00 98.31 101 VAL A O 1
ATOM 811 N N . TYR A 1 102 ? -2.756 4.862 5.823 1.00 97.38 102 TYR A N 1
ATOM 812 C CA . TYR A 1 102 ? -3.861 3.997 5.424 1.00 97.38 102 TYR A CA 1
ATOM 813 C C . TYR A 1 102 ? -4.999 4.102 6.431 1.00 97.38 102 TYR A C 1
ATOM 815 O O . TYR A 1 102 ? -4.783 3.904 7.624 1.00 97.38 102 TYR A O 1
ATOM 823 N N . GLN A 1 103 ? -6.223 4.366 5.974 1.00 97.19 103 GLN A N 1
ATOM 824 C CA . GLN A 1 103 ? -7.401 4.206 6.822 1.00 97.19 103 GLN A CA 1
ATOM 825 C C . GLN A 1 103 ? -7.975 2.809 6.640 1.00 97.19 1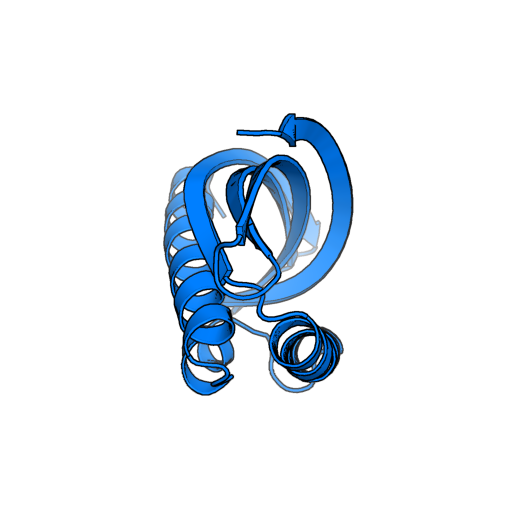03 GLN A C 1
ATOM 827 O O . GLN A 1 103 ? -8.337 2.416 5.531 1.00 97.19 103 GLN A O 1
ATOM 832 N N . VAL A 1 104 ? -8.120 2.090 7.745 1.00 96.88 104 VAL A N 1
ATOM 833 C CA . VAL A 1 104 ? -8.627 0.722 7.779 1.00 96.88 104 VAL A CA 1
ATOM 834 C C . VAL A 1 104 ? -9.844 0.603 8.682 1.00 96.88 104 VAL A C 1
ATOM 836 O O . VAL A 1 104 ? -10.070 1.416 9.583 1.00 96.88 104 VAL A O 1
ATOM 839 N N . VAL A 1 105 ? -10.618 -0.448 8.446 1.00 95.88 105 VAL A N 1
ATOM 840 C CA . VAL A 1 105 ? -11.779 -0.824 9.247 1.00 95.88 105 VAL A CA 1
ATOM 841 C C . VAL A 1 105 ? -11.534 -2.204 9.817 1.00 95.88 105 VAL A C 1
ATOM 843 O O . VAL A 1 105 ? -11.242 -3.140 9.075 1.00 95.88 105 VAL A O 1
ATOM 846 N N . GLN A 1 106 ? -11.678 -2.332 11.128 1.00 95.31 106 GLN A N 1
ATOM 847 C CA . GLN A 1 106 ? -11.635 -3.611 11.814 1.00 95.31 106 GLN A CA 1
ATOM 848 C C . GLN A 1 106 ? -13.070 -4.133 11.954 1.00 95.31 106 GLN A C 1
ATOM 850 O O . GLN A 1 106 ? -13.883 -3.537 12.655 1.00 95.31 106 GLN A O 1
ATOM 855 N N . LYS A 1 107 ? -13.409 -5.2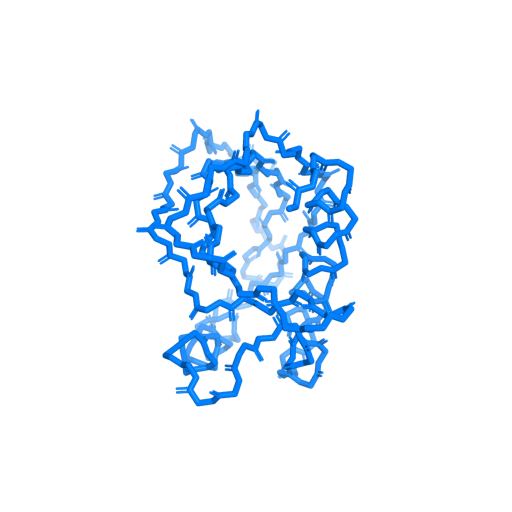19 11.255 1.00 90.88 107 LYS A N 1
ATOM 856 C CA . LYS A 1 107 ? -14.718 -5.885 11.349 1.00 90.88 107 LYS A CA 1
ATOM 857 C C . LYS A 1 107 ? -14.488 -7.318 11.806 1.00 90.88 107 LYS A C 1
ATOM 859 O O . LYS A 1 107 ? -13.884 -8.100 11.074 1.00 90.88 107 LYS A O 1
ATOM 864 N N . ASN A 1 108 ? -14.978 -7.668 12.995 1.00 85.62 108 ASN A N 1
ATOM 865 C CA . ASN A 1 108 ? -14.700 -8.960 13.630 1.00 85.62 108 ASN A CA 1
ATOM 866 C C . ASN A 1 108 ? -13.174 -9.218 13.676 1.00 85.62 108 ASN A C 1
ATOM 868 O O . ASN A 1 108 ? -12.421 -8.365 14.148 1.00 85.62 108 ASN A O 1
ATOM 872 N N . ASN A 1 109 ? -12.716 -10.345 13.124 1.00 84.94 109 ASN A N 1
ATOM 873 C CA . ASN A 1 109 ? -11.302 -10.726 13.049 1.00 84.94 109 ASN A CA 1
ATOM 874 C C . ASN A 1 109 ? -10.614 -10.283 11.743 1.00 84.94 109 ASN A C 1
ATOM 876 O O . ASN A 1 109 ? -9.524 -10.757 11.438 1.00 84.94 109 ASN A O 1
ATOM 880 N N . SER A 1 110 ? -11.233 -9.403 10.952 1.00 93.19 110 SER A N 1
ATOM 881 C CA . SER A 1 110 ? -10.686 -8.943 9.672 1.00 93.19 110 SER A CA 1
ATOM 882 C C . SER A 1 110 ? -10.372 -7.452 9.693 1.00 93.19 110 SER A C 1
ATOM 884 O O . SER A 1 110 ? -11.120 -6.642 10.247 1.00 93.19 110 SER A O 1
ATOM 886 N N . ILE A 1 111 ? -9.271 -7.090 9.039 1.00 96.81 111 ILE A N 1
ATOM 887 C CA . ILE A 1 111 ? -8.869 -5.708 8.780 1.00 96.81 111 ILE A CA 1
ATOM 888 C C . ILE A 1 111 ? -9.014 -5.476 7.278 1.00 96.81 111 ILE A C 1
ATOM 890 O O . ILE A 1 111 ? -8.536 -6.280 6.481 1.00 96.81 111 ILE A O 1
ATOM 894 N N . LEU A 1 112 ? -9.702 -4.401 6.901 1.00 96.25 112 LEU A N 1
ATOM 895 C CA . LEU A 1 112 ? -9.928 -4.030 5.506 1.00 96.25 112 LEU A CA 1
ATOM 896 C C . LEU A 1 112 ? -9.484 -2.591 5.268 1.00 96.25 112 LEU A C 1
ATOM 898 O O . LEU A 1 112 ? -9.854 -1.690 6.024 1.00 96.25 112 LEU A O 1
ATOM 902 N N . LEU A 1 113 ? -8.735 -2.364 4.195 1.00 95.75 113 LEU A N 1
ATOM 903 C CA . LEU A 1 113 ? -8.370 -1.039 3.726 1.00 95.75 113 LEU A CA 1
ATOM 904 C C . LEU A 1 113 ? -9.604 -0.316 3.192 1.00 95.75 113 LEU A C 1
ATOM 906 O O . LEU A 1 113 ? -10.297 -0.814 2.312 1.00 95.75 113 LEU A O 1
ATOM 910 N N . ARG A 1 114 ? -9.860 0.888 3.696 1.00 93.31 114 ARG A N 1
ATOM 911 C CA . ARG A 1 114 ? -10.937 1.754 3.209 1.00 93.31 114 ARG A CA 1
ATOM 912 C C . ARG A 1 114 ? -10.439 2.764 2.182 1.00 93.31 114 ARG A C 1
ATOM 914 O O . ARG A 1 114 ? -11.134 3.005 1.199 1.00 93.31 114 ARG A O 1
ATOM 921 N N . LYS A 1 115 ? -9.296 3.402 2.449 1.00 93.19 115 LYS A N 1
ATOM 922 C CA . LYS A 1 115 ? -8.681 4.407 1.568 1.00 93.19 115 LYS A CA 1
ATOM 923 C C . LYS A 1 115 ? -7.250 4.734 1.978 1.00 93.19 115 LYS A C 1
ATOM 925 O O . LYS A 1 115 ? -6.918 4.664 3.167 1.00 93.19 115 LYS A O 1
ATOM 930 N N . ASN A 1 116 ? -6.481 5.246 1.027 1.00 93.44 116 ASN A N 1
ATOM 931 C CA . ASN A 1 116 ? -5.258 5.994 1.312 1.00 93.44 116 ASN A CA 1
ATOM 932 C C . ASN A 1 116 ? -5.645 7.424 1.723 1.00 93.44 116 ASN A C 1
ATOM 934 O O . ASN A 1 116 ? -6.345 8.131 0.999 1.00 93.44 116 ASN A O 1
ATOM 938 N N . VAL A 1 117 ? -5.263 7.840 2.931 1.00 95.44 117 VAL A N 1
ATOM 939 C CA . VAL A 1 117 ? -5.576 9.176 3.472 1.00 95.44 117 VAL A CA 1
ATOM 940 C C . VAL A 1 117 ? -4.554 10.198 3.001 1.00 95.44 117 VAL A C 1
ATOM 942 O O . VAL A 1 117 ? -4.913 11.327 2.675 1.00 95.44 117 VAL A O 1
ATOM 945 N N . LYS A 1 118 ? -3.281 9.803 3.013 1.00 95.38 118 LYS A N 1
ATOM 946 C CA . LYS A 1 118 ? -2.145 10.641 2.651 1.00 95.38 118 LYS A CA 1
ATOM 947 C C . LYS A 1 118 ? -1.006 9.757 2.168 1.00 95.38 118 LYS A C 1
ATOM 949 O O . LYS A 1 118 ? -0.807 8.683 2.728 1.00 95.38 118 LYS A O 1
ATOM 954 N N . GLU A 1 119 ? -0.257 10.242 1.194 1.00 96.06 119 GLU A N 1
ATOM 955 C CA . GLU A 1 119 ? 0.984 9.643 0.722 1.00 96.06 119 GLU A CA 1
ATOM 956 C C . GLU A 1 119 ? 1.987 10.766 0.464 1.00 96.06 119 GLU A C 1
ATOM 958 O O . GLU A 1 119 ? 1.690 11.710 -0.268 1.00 96.06 119 GLU A O 1
ATOM 963 N N . ASP A 1 120 ? 3.158 10.669 1.084 1.00 97.69 120 ASP A N 1
ATOM 964 C CA . ASP A 1 120 ? 4.266 11.595 0.892 1.00 97.69 120 ASP A CA 1
ATOM 965 C C . ASP A 1 120 ? 5.481 10.819 0.378 1.00 97.69 120 ASP A C 1
ATOM 967 O O . ASP A 1 120 ? 5.944 9.877 1.027 1.00 97.69 120 ASP A O 1
ATOM 971 N N . LEU A 1 121 ? 6.031 11.237 -0.765 1.00 97.75 121 LEU A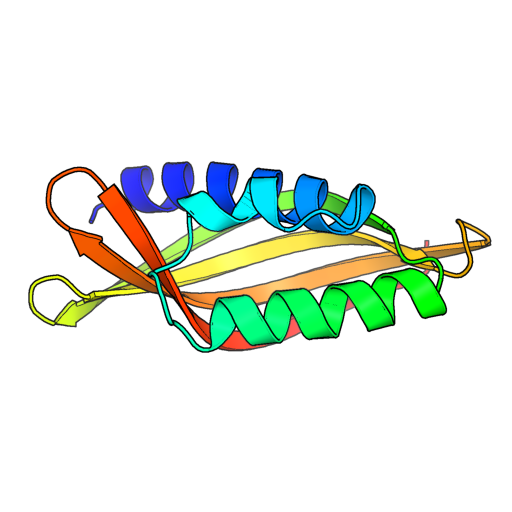 N 1
ATOM 972 C CA . LEU A 1 121 ? 7.334 10.767 -1.232 1.00 97.75 121 LEU A CA 1
ATOM 973 C C . LEU A 1 121 ? 8.421 11.296 -0.288 1.00 97.75 121 LEU A C 1
ATOM 975 O O . LEU A 1 121 ? 8.560 12.505 -0.112 1.00 97.75 121 LEU A O 1
ATOM 979 N N . VAL A 1 122 ? 9.199 10.388 0.293 1.00 98.06 122 VAL A N 1
ATOM 980 C CA . VAL A 1 122 ? 10.290 10.708 1.224 1.00 98.06 122 VAL A CA 1
ATOM 981 C C . VAL A 1 122 ? 11.617 10.796 0.483 1.00 98.06 122 VAL A C 1
ATOM 983 O O . VAL A 1 122 ? 12.361 11.758 0.642 1.00 98.06 122 VAL A O 1
ATOM 986 N N . GLU A 1 123 ? 11.906 9.804 -0.354 1.00 98.06 123 GLU A N 1
ATOM 987 C CA . GLU A 1 123 ? 13.144 9.745 -1.125 1.00 98.06 123 GLU A CA 1
ATOM 988 C C . GLU A 1 123 ? 12.861 9.200 -2.517 1.00 98.06 123 GLU A C 1
ATOM 990 O O . GLU A 1 123 ? 12.055 8.283 -2.686 1.00 98.06 123 GLU A O 1
ATOM 995 N N . LYS A 1 124 ? 13.577 9.739 -3.503 1.00 97.69 124 LYS A N 1
ATOM 996 C CA . LYS A 1 124 ? 13.632 9.211 -4.859 1.00 97.69 124 LYS A CA 1
ATOM 997 C C . LYS A 1 124 ? 15.039 9.364 -5.410 1.00 97.69 124 LYS A C 1
ATOM 999 O O . LYS A 1 124 ? 15.585 10.465 -5.402 1.00 97.69 124 LYS A O 1
ATOM 1004 N N . ARG A 1 125 ? 15.579 8.281 -5.961 1.00 97.06 125 ARG A N 1
ATOM 1005 C CA . ARG A 1 125 ? 16.852 8.290 -6.690 1.00 97.06 125 ARG A CA 1
ATOM 1006 C C . ARG A 1 125 ? 16.875 7.225 -7.774 1.00 97.06 125 ARG A C 1
ATOM 1008 O O . ARG A 1 125 ? 16.209 6.198 -7.644 1.00 97.06 125 ARG A O 1
ATOM 1015 N N . ASP A 1 126 ? 17.626 7.485 -8.834 1.00 96.38 126 ASP A N 1
ATOM 1016 C CA . ASP A 1 126 ? 17.880 6.489 -9.872 1.00 96.38 126 ASP A CA 1
ATOM 1017 C C . ASP A 1 126 ? 18.830 5.396 -9.336 1.00 96.38 126 ASP A C 1
ATOM 1019 O O . ASP A 1 126 ? 19.589 5.630 -8.386 1.00 96.38 126 ASP A O 1
ATOM 1023 N N . LEU A 1 127 ? 18.715 4.190 -9.901 1.00 90.44 127 LEU A N 1
ATOM 1024 C CA . LEU A 1 127 ? 19.499 2.998 -9.558 1.00 90.44 127 LEU A CA 1
ATOM 1025 C C . LEU A 1 127 ? 20.367 2.540 -10.724 1.00 90.44 127 LEU A C 1
ATOM 1027 O O . LEU A 1 127 ? 19.875 2.615 -11.873 1.00 90.44 127 LEU A O 1
#

pLDDT: mean 95.35, std 3.52, range [83.5, 98.75]

Foldseek 3Di:
DDQVVVQVLCVQQVVLLLVCQVVVHLPSNVQQADPPACVSVVSNVVSVVCVVFVKHKDWPDKHFPDWADPDPFKIKTWMKTWIWMATPNRPWIKIWIKTWIWIWGHDPPGIHTRDTPDIDTDDMDTD

Sequence (127 aa):
MSLEQAQEFINSYLAAGIATFNNRDIKYVKTFIEPNSAELKNISDYLVTLEKKGIKEDLIGADVLNVSKVSENVYNINVFSKYNISFNNGETKRFQSYNVVYQVVQKNNSILLRKNVKEDLVEKRDL

Organism: Bacillus thuringiensis (NCBI:txid1428)